Protein AF-A0A2E7TY39-F1 (afdb_monomer_lite)

pLDDT: mean 90.46, std 8.71, range [58.59, 98.12]

Structure (mmCIF, N/CA/C/O backbone):
data_AF-A0A2E7TY39-F1
#
_entry.id   AF-A0A2E7TY39-F1
#
loop_
_atom_site.group_PDB
_atom_site.id
_atom_site.type_symbol
_atom_site.label_atom_id
_atom_site.label_alt_id
_atom_site.label_comp_id
_atom_site.label_asym_id
_atom_site.label_entity_id
_atom_site.label_seq_id
_atom_site.pdbx_PDB_ins_code
_atom_site.Cartn_x
_atom_site.Cartn_y
_atom_site.Cartn_z
_atom_site.occupancy
_atom_site.B_iso_or_equiv
_atom_site.auth_seq_id
_atom_site.auth_comp_id
_atom_site.auth_asym_id
_atom_site.auth_atom_id
_atom_site.pdbx_PDB_model_num
ATOM 1 N N . MET A 1 1 ? 11.983 1.078 -9.667 1.00 58.59 1 MET A N 1
ATOM 2 C CA . MET A 1 1 ? 13.073 0.780 -8.708 1.00 58.59 1 MET A CA 1
ATOM 3 C C . MET A 1 1 ? 13.678 2.051 -8.139 1.00 58.59 1 MET A C 1
ATOM 5 O O . MET A 1 1 ? 13.837 2.110 -6.932 1.00 58.59 1 MET A O 1
ATOM 9 N N . GLU A 1 2 ? 13.925 3.070 -8.968 1.00 66.75 2 GLU A N 1
ATOM 10 C CA . GLU A 1 2 ? 14.421 4.387 -8.534 1.00 66.75 2 GLU A CA 1
ATOM 11 C C . GLU A 1 2 ? 13.649 4.942 -7.327 1.00 66.75 2 GLU A C 1
ATOM 13 O O . GLU A 1 2 ? 14.245 5.156 -6.284 1.00 66.75 2 GLU A O 1
ATOM 18 N N . ARG A 1 3 ? 12.312 4.986 -7.395 1.00 71.25 3 ARG A N 1
ATOM 19 C CA . ARG A 1 3 ? 11.467 5.458 -6.286 1.00 71.25 3 ARG A CA 1
ATOM 20 C C . ARG A 1 3 ? 11.613 4.676 -4.969 1.00 71.25 3 ARG A C 1
ATOM 22 O O . ARG A 1 3 ? 11.553 5.261 -3.903 1.00 71.25 3 ARG A O 1
ATOM 29 N N . TYR A 1 4 ? 11.831 3.360 -5.034 1.00 73.62 4 TYR A N 1
ATOM 30 C CA .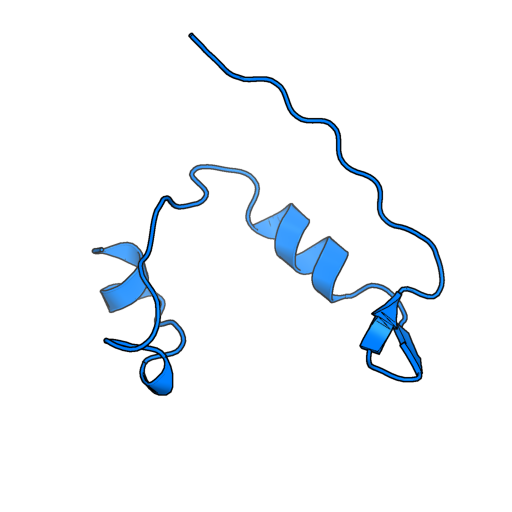 TYR A 1 4 ? 12.074 2.522 -3.846 1.00 73.62 4 TYR A CA 1
ATOM 31 C C . TYR A 1 4 ? 13.452 2.799 -3.232 1.00 73.62 4 TYR A C 1
ATOM 33 O O . TYR A 1 4 ? 13.625 2.759 -2.019 1.00 73.62 4 TYR A O 1
ATOM 41 N N . MET A 1 5 ? 14.438 3.100 -4.078 1.00 74.88 5 MET A N 1
ATOM 42 C CA . MET A 1 5 ? 15.788 3.450 -3.642 1.00 74.88 5 MET A CA 1
ATOM 43 C C . MET A 1 5 ? 15.870 4.887 -3.104 1.00 74.88 5 MET A C 1
ATOM 45 O O . MET A 1 5 ? 16.702 5.144 -2.239 1.00 74.88 5 MET A O 1
ATOM 49 N N . THR A 1 6 ? 15.028 5.808 -3.589 1.00 77.25 6 THR A N 1
ATOM 50 C CA . THR A 1 6 ? 15.013 7.220 -3.165 1.00 77.25 6 THR A CA 1
ATOM 51 C C . THR A 1 6 ? 14.097 7.480 -1.976 1.00 77.25 6 THR A C 1
ATOM 53 O O . THR A 1 6 ? 14.519 8.105 -1.007 1.00 77.25 6 THR A O 1
ATOM 56 N N . ASP A 1 7 ? 12.857 6.994 -2.039 1.00 78.75 7 ASP A N 1
ATOM 57 C CA . ASP A 1 7 ? 11.807 7.295 -1.057 1.00 78.75 7 ASP A CA 1
ATOM 58 C C . ASP A 1 7 ? 11.788 6.233 0.061 1.00 78.75 7 ASP A C 1
ATOM 60 O O . ASP A 1 7 ? 11.130 6.396 1.089 1.00 78.75 7 ASP A O 1
ATOM 64 N N . GLY A 1 8 ? 12.547 5.150 -0.127 1.00 74.00 8 GLY A N 1
ATOM 65 C CA . GLY A 1 8 ? 12.601 4.003 0.763 1.00 74.00 8 GLY A CA 1
ATOM 66 C C . GLY A 1 8 ? 11.454 3.018 0.534 1.00 74.00 8 GLY A C 1
ATOM 67 O O . GLY A 1 8 ? 10.703 3.069 -0.441 1.00 74.00 8 GLY A O 1
ATOM 68 N N . GLY A 1 9 ? 11.334 2.072 1.458 1.00 82.19 9 GLY A N 1
ATOM 69 C CA . GLY A 1 9 ? 10.295 1.056 1.438 1.00 82.19 9 GLY A CA 1
ATOM 70 C C . GLY A 1 9 ? 10.429 0.136 2.638 1.00 82.19 9 GLY A C 1
ATOM 71 O O . GLY A 1 9 ? 10.693 0.591 3.749 1.00 82.19 9 GLY A O 1
ATOM 72 N N . THR A 1 10 ? 10.262 -1.165 2.437 1.00 88.88 10 THR A N 1
ATOM 73 C CA . THR A 1 10 ? 10.297 -2.148 3.524 1.00 88.88 10 THR A CA 1
ATOM 74 C C . THR A 1 10 ? 11.355 -3.221 3.238 1.00 88.88 10 THR A C 1
ATOM 76 O O . THR A 1 10 ? 10.994 -4.341 2.879 1.00 88.88 10 THR A O 1
ATOM 79 N N . PRO A 1 11 ? 12.662 -2.915 3.411 1.00 88.06 11 PRO A N 1
ATOM 80 C CA . PRO A 1 11 ? 13.756 -3.776 2.944 1.00 88.06 11 PRO A CA 1
ATOM 81 C C . PRO A 1 11 ? 13.777 -5.176 3.546 1.00 88.06 11 PRO A C 1
ATOM 83 O O . PRO A 1 11 ? 14.264 -6.116 2.933 1.00 88.06 11 PRO A O 1
ATOM 86 N N . PHE A 1 12 ? 13.215 -5.356 4.743 1.00 90.06 12 PHE A N 1
ATOM 87 C CA . PHE A 1 12 ? 13.130 -6.679 5.361 1.00 90.06 12 PHE A CA 1
ATOM 88 C C . PHE A 1 12 ? 12.182 -7.642 4.621 1.00 90.06 12 PHE A C 1
ATOM 90 O O . PHE A 1 12 ? 12.176 -8.834 4.921 1.00 90.06 12 PHE A O 1
ATOM 97 N N . LEU A 1 13 ? 11.384 -7.149 3.668 1.00 92.31 13 LEU A N 1
ATOM 98 C CA . LEU A 1 13 ? 10.548 -7.968 2.788 1.00 92.31 13 LEU A CA 1
ATOM 99 C C . LEU A 1 13 ? 11.266 -8.358 1.484 1.00 92.31 13 LEU A C 1
ATOM 101 O O . LEU A 1 13 ? 10.758 -9.212 0.751 1.00 92.31 13 LEU A O 1
ATOM 105 N N . ASP A 1 14 ? 12.444 -7.793 1.202 1.00 89.81 14 ASP A N 1
ATOM 106 C CA . ASP A 1 14 ? 13.203 -8.089 -0.014 1.00 89.81 14 ASP A CA 1
ATOM 107 C C . ASP A 1 14 ? 13.570 -9.580 -0.077 1.00 89.81 14 ASP A C 1
ATOM 109 O O . ASP A 1 14 ? 13.831 -10.226 0.940 1.00 89.81 14 ASP A O 1
ATOM 113 N N . ASN A 1 15 ? 13.557 -10.148 -1.288 1.00 90.62 15 ASN A N 1
ATOM 114 C CA . ASN A 1 15 ? 13.722 -11.583 -1.586 1.00 90.62 15 ASN A CA 1
ATOM 115 C C . ASN A 1 15 ? 12.630 -12.522 -1.038 1.00 90.62 15 ASN A C 1
ATOM 117 O O . ASN A 1 15 ? 12.590 -13.682 -1.443 1.00 90.62 15 ASN A O 1
ATOM 121 N N . ASN A 1 16 ? 11.726 -12.042 -0.178 1.00 95.31 16 ASN A N 1
ATOM 122 C CA . ASN A 1 16 ? 10.595 -12.825 0.330 1.00 95.31 16 ASN A CA 1
ATOM 123 C C . ASN A 1 16 ? 9.307 -12.598 -0.478 1.00 95.31 16 ASN A C 1
ATOM 125 O O . ASN A 1 16 ? 8.426 -13.455 -0.473 1.00 95.31 16 ASN A O 1
ATOM 129 N N . TYR A 1 17 ? 9.194 -11.464 -1.180 1.00 92.69 17 TYR A N 1
ATOM 130 C CA . TYR A 1 17 ? 8.002 -11.090 -1.944 1.00 92.69 17 TYR A CA 1
ATOM 131 C C . TYR A 1 17 ? 8.359 -10.615 -3.355 1.00 92.69 17 TYR A C 1
ATOM 133 O O . TYR A 1 17 ? 9.278 -9.820 -3.551 1.00 92.69 17 TYR A O 1
ATOM 141 N N . THR A 1 18 ? 7.608 -11.087 -4.354 1.00 92.31 18 THR A N 1
ATOM 142 C CA . THR A 1 18 ? 7.758 -10.655 -5.749 1.00 92.31 18 THR A CA 1
ATOM 143 C C . THR A 1 18 ? 6.942 -9.393 -6.009 1.00 92.31 18 THR A C 1
ATOM 145 O O . THR A 1 18 ? 5.722 -9.384 -5.859 1.00 92.31 18 THR A O 1
ATOM 148 N N . VAL A 1 19 ? 7.610 -8.331 -6.454 1.00 90.00 19 VAL A N 1
ATOM 149 C CA . VAL A 1 19 ? 6.956 -7.090 -6.887 1.00 90.00 19 VAL A CA 1
ATOM 150 C C . VAL A 1 19 ? 6.415 -7.269 -8.309 1.00 90.00 19 VAL A C 1
ATOM 152 O O . VAL A 1 19 ? 7.188 -7.517 -9.231 1.00 90.00 19 VAL A O 1
ATOM 155 N N . PHE A 1 20 ? 5.098 -7.129 -8.496 1.00 93.12 20 PHE A N 1
ATOM 156 C CA . PHE A 1 20 ? 4.426 -7.294 -9.799 1.00 93.12 20 PHE A CA 1
ATOM 157 C C . PHE A 1 20 ? 3.994 -5.973 -10.459 1.00 93.12 20 PHE A C 1
ATOM 159 O O . PHE A 1 20 ? 3.524 -5.973 -11.593 1.00 93.12 20 PHE A O 1
ATOM 166 N N . GLY A 1 21 ? 4.133 -4.843 -9.766 1.00 91.12 21 GLY A N 1
ATOM 167 C CA . GLY A 1 21 ? 3.718 -3.537 -10.266 1.00 91.12 21 GLY A CA 1
ATOM 168 C C . GLY A 1 21 ? 3.997 -2.424 -9.265 1.00 91.12 21 GLY A C 1
ATOM 169 O O . GLY A 1 21 ? 4.461 -2.673 -8.152 1.00 91.12 21 GLY A O 1
ATOM 170 N N . TYR A 1 22 ? 3.721 -1.189 -9.672 1.00 90.31 22 TYR A N 1
ATOM 171 C CA . TYR A 1 22 ? 3.829 -0.009 -8.822 1.00 90.31 22 TYR A CA 1
ATOM 172 C C . TYR A 1 22 ? 2.740 1.002 -9.180 1.00 90.31 22 TYR A C 1
ATOM 174 O O . TYR A 1 22 ? 2.210 1.006 -10.290 1.00 90.31 22 TYR A O 1
ATOM 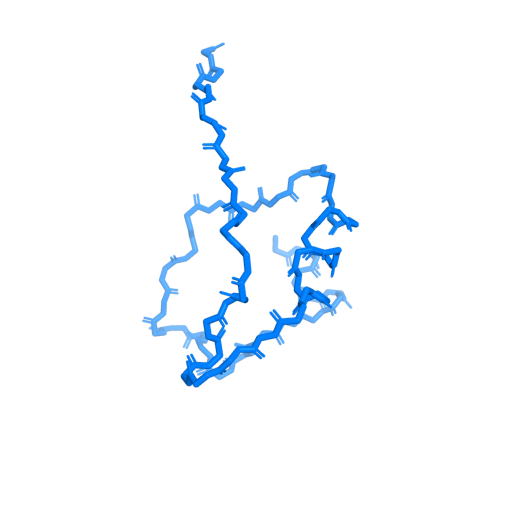182 N N . VAL A 1 23 ? 2.406 1.860 -8.222 1.00 90.75 23 VAL A N 1
ATOM 183 C CA . VAL A 1 23 ? 1.398 2.906 -8.397 1.00 90.75 23 VAL A CA 1
ATOM 184 C C . VAL A 1 23 ? 2.029 4.087 -9.128 1.00 90.75 23 VAL A C 1
ATOM 186 O O . VAL A 1 23 ? 3.026 4.647 -8.668 1.00 90.75 23 VAL A O 1
ATOM 189 N N . VAL A 1 24 ? 1.452 4.451 -10.272 1.00 91.94 24 VAL A N 1
ATOM 190 C CA . VAL A 1 24 ? 1.919 5.578 -11.094 1.00 91.94 24 VAL A CA 1
ATOM 191 C C . VAL A 1 24 ? 1.328 6.913 -10.636 1.00 91.94 24 VAL A C 1
ATOM 193 O O . VAL A 1 24 ? 2.014 7.928 -10.678 1.00 91.94 24 VAL A O 1
ATOM 196 N N . GLU A 1 25 ? 0.094 6.907 -10.126 1.00 92.12 25 GLU A N 1
ATOM 197 C CA . GLU A 1 25 ? -0.663 8.101 -9.734 1.00 92.12 25 GLU A CA 1
ATOM 198 C C . GLU A 1 25 ? -1.547 7.824 -8.510 1.00 92.12 25 GLU A C 1
ATOM 200 O O . GLU A 1 25 ? -1.909 6.681 -8.239 1.00 92.12 25 GLU A O 1
ATOM 205 N N . GLY A 1 26 ? -1.908 8.874 -7.764 1.00 93.31 26 GLY A N 1
ATOM 206 C CA . GLY A 1 26 ? -2.852 8.761 -6.646 1.00 93.31 26 GLY A CA 1
ATOM 207 C C . GLY A 1 26 ? -2.268 8.209 -5.341 1.00 93.31 26 GLY A C 1
ATOM 208 O O . GLY A 1 26 ? -3.009 7.641 -4.542 1.00 93.31 26 GLY A O 1
ATOM 209 N N . LEU A 1 27 ? -0.964 8.381 -5.077 1.00 90.81 27 LEU A N 1
ATOM 210 C CA . LEU A 1 27 ? -0.357 7.961 -3.799 1.00 90.81 27 LEU A CA 1
ATOM 211 C C . LEU A 1 27 ? -1.055 8.572 -2.572 1.00 90.81 27 LEU A C 1
ATOM 213 O O . LEU A 1 27 ? -1.252 7.888 -1.576 1.00 90.81 27 LEU A O 1
ATOM 217 N N . ASN A 1 28 ? -1.520 9.816 -2.670 1.00 94.19 28 ASN A N 1
ATOM 218 C CA . ASN A 1 28 ? -2.271 10.485 -1.604 1.00 94.19 28 ASN A CA 1
ATOM 219 C C . ASN A 1 28 ? -3.593 9.774 -1.249 1.00 94.19 28 ASN A C 1
ATOM 221 O O . ASN A 1 28 ? -4.081 9.892 -0.126 1.00 94.19 28 ASN A O 1
ATOM 225 N N . ILE A 1 29 ? -4.191 9.040 -2.195 1.00 95.44 29 ILE A N 1
ATOM 226 C CA . ILE A 1 29 ? -5.395 8.243 -1.936 1.00 95.44 29 ILE A CA 1
ATOM 227 C C . ILE A 1 29 ? -5.036 7.068 -1.025 1.00 95.44 29 ILE A C 1
ATOM 229 O O . ILE A 1 29 ? -5.776 6.794 -0.082 1.00 95.44 29 ILE A O 1
ATOM 233 N N . ILE A 1 30 ? -3.883 6.429 -1.242 1.00 92.50 30 ILE A N 1
ATOM 234 C CA . ILE A 1 30 ? -3.383 5.350 -0.378 1.00 92.50 30 ILE A CA 1
ATOM 235 C C . ILE A 1 30 ? -3.221 5.857 1.056 1.00 92.50 30 ILE A C 1
ATOM 237 O O . ILE A 1 30 ? -3.726 5.218 1.978 1.00 92.50 30 ILE A O 1
ATOM 241 N N . ASP A 1 31 ? -2.615 7.033 1.236 1.00 93.62 31 ASP A N 1
ATOM 242 C CA . ASP A 1 31 ? -2.442 7.645 2.560 1.00 93.62 31 ASP A CA 1
ATOM 243 C C . ASP A 1 31 ? -3.791 7.913 3.242 1.00 93.62 31 ASP A C 1
ATOM 245 O O . ASP A 1 31 ? -3.973 7.621 4.426 1.00 93.62 31 ASP A O 1
ATOM 249 N N . SER A 1 32 ? -4.780 8.406 2.487 1.00 96.00 32 SER A N 1
ATOM 250 C CA . SER A 1 32 ? -6.129 8.639 3.019 1.00 96.00 32 SER A CA 1
ATOM 251 C C . SER A 1 32 ? -6.831 7.351 3.459 1.00 96.00 32 SER A C 1
ATOM 253 O O . SER A 1 32 ? -7.532 7.348 4.472 1.00 96.00 32 SER A O 1
ATOM 255 N N . VAL A 1 33 ? -6.614 6.245 2.738 1.00 96.12 33 VAL A N 1
ATOM 256 C CA . VAL A 1 33 ? -7.155 4.927 3.092 1.00 96.12 33 VAL A CA 1
ATOM 257 C C . VAL A 1 33 ? -6.431 4.365 4.313 1.00 96.12 33 VAL A C 1
ATOM 259 O O . VAL A 1 33 ? -7.076 3.795 5.187 1.00 96.12 33 VAL A O 1
ATOM 262 N N . ALA A 1 34 ? -5.116 4.559 4.422 1.00 94.81 34 ALA A N 1
ATOM 263 C CA . ALA A 1 34 ? -4.338 4.127 5.582 1.00 94.81 34 ALA A CA 1
ATOM 264 C C . ALA A 1 34 ? -4.737 4.862 6.877 1.00 94.81 34 ALA A C 1
ATOM 266 O O . ALA A 1 34 ? -4.621 4.299 7.965 1.00 94.81 34 ALA A O 1
ATOM 267 N N . ALA A 1 35 ? -5.241 6.094 6.766 1.00 96.81 35 ALA A N 1
ATOM 268 C CA . ALA A 1 35 ? -5.666 6.914 7.899 1.00 96.81 35 ALA A CA 1
ATOM 269 C C . ALA A 1 35 ? -7.087 6.607 8.424 1.00 96.81 35 ALA A C 1
ATOM 271 O O . ALA A 1 35 ? -7.518 7.218 9.407 1.00 96.81 35 ALA A O 1
ATOM 272 N N . VAL A 1 36 ? -7.846 5.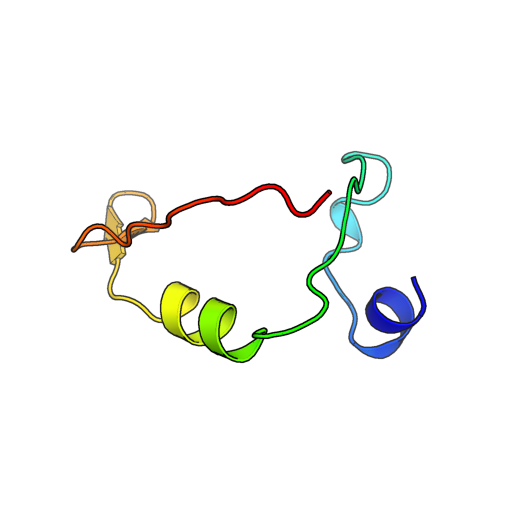699 7.794 1.00 97.62 36 VAL A N 1
ATOM 273 C CA . VAL A 1 36 ? -9.229 5.421 8.221 1.00 97.62 36 VAL A CA 1
ATOM 274 C C . VAL A 1 36 ? -9.276 4.752 9.603 1.00 97.62 36 VAL A C 1
ATOM 276 O O . VAL A 1 36 ? -8.416 3.932 9.928 1.00 97.62 36 VAL A O 1
ATOM 279 N N . PRO A 1 37 ? -10.303 5.025 10.432 1.00 97.94 37 PRO A N 1
ATOM 280 C CA . PRO A 1 37 ? -10.427 4.392 11.740 1.00 97.94 37 PRO A CA 1
ATOM 281 C C . PRO A 1 37 ? -10.520 2.865 11.650 1.00 97.94 37 PRO A C 1
ATOM 283 O O . PRO A 1 37 ? -11.381 2.320 10.950 1.00 97.94 37 PRO A O 1
ATOM 286 N N . THR A 1 38 ? -9.694 2.173 12.434 1.00 98.12 38 THR A N 1
ATOM 287 C CA . THR A 1 38 ? -9.668 0.708 12.510 1.00 98.12 38 THR A CA 1
ATOM 288 C C . THR A 1 38 ? -10.292 0.175 13.807 1.00 98.12 38 THR A C 1
ATOM 290 O O . THR A 1 38 ? -10.536 0.896 14.786 1.00 98.12 38 THR A O 1
ATOM 293 N N . GLY A 1 39 ? -10.667 -1.101 13.775 1.00 96.75 39 GLY A N 1
ATOM 294 C CA . GLY A 1 39 ? -11.123 -1.902 14.907 1.00 96.75 39 GLY A CA 1
ATOM 295 C C . GLY A 1 39 ? -10.147 -3.042 15.208 1.00 96.75 39 GLY A C 1
ATOM 296 O O . GLY A 1 39 ? -8.951 -2.951 14.934 1.00 96.75 39 GLY A O 1
ATOM 297 N N . ALA A 1 40 ? -10.660 -4.138 15.770 1.00 97.31 40 ALA A N 1
ATOM 298 C CA . ALA A 1 40 ? -9.851 -5.314 16.082 1.00 97.31 40 ALA A CA 1
ATOM 299 C C . ALA A 1 40 ? -9.155 -5.881 14.828 1.00 97.31 40 ALA A C 1
ATOM 301 O O . ALA A 1 40 ? -9.741 -5.931 13.745 1.00 97.31 40 ALA A O 1
ATOM 302 N N . GLY A 1 41 ? -7.894 -6.298 14.978 1.00 96.44 41 GLY A N 1
ATOM 303 C CA . GLY A 1 41 ? -7.097 -6.857 13.880 1.00 96.44 41 GLY A CA 1
ATOM 304 C C . GLY A 1 41 ? -6.747 -5.857 12.771 1.00 96.44 41 GLY A C 1
ATOM 305 O O . GLY A 1 41 ? -6.524 -6.279 11.643 1.00 96.44 41 GLY A O 1
ATOM 306 N N . ASN A 1 42 ? -6.735 -4.550 13.064 1.00 95.12 42 ASN A N 1
ATOM 307 C CA . ASN A 1 42 ? -6.499 -3.470 12.093 1.00 95.12 42 ASN A CA 1
ATOM 308 C C . ASN A 1 42 ? -7.522 -3.411 10.940 1.00 95.12 42 ASN A C 1
ATOM 310 O O . ASN A 1 42 ? -7.267 -2.788 9.912 1.00 95.12 42 ASN A O 1
ATOM 314 N N . ARG A 1 43 ? -8.706 -4.020 11.097 1.00 95.88 43 ARG A N 1
ATOM 315 C CA . ARG A 1 43 ? -9.779 -3.943 10.095 1.00 95.88 43 ARG A CA 1
ATOM 316 C C . ARG A 1 43 ? -10.435 -2.551 10.118 1.00 95.88 43 ARG A C 1
ATOM 318 O O . ARG A 1 43 ? -10.798 -2.103 11.207 1.00 95.88 43 ARG A O 1
ATOM 325 N N . PRO A 1 44 ? -10.654 -1.878 8.973 1.00 97.75 44 PRO A N 1
ATOM 326 C CA . PRO A 1 44 ? -11.423 -0.633 8.920 1.00 97.75 44 PRO A CA 1
ATOM 327 C C . PRO A 1 44 ? -12.817 -0.779 9.545 1.00 97.75 44 PRO A C 1
ATOM 329 O O . PRO A 1 44 ? -13.492 -1.789 9.338 1.00 97.75 44 PRO A O 1
ATOM 332 N N . ARG A 1 45 ? -13.265 0.229 10.304 1.00 97.62 45 ARG A N 1
ATOM 333 C CA . ARG A 1 45 ? -14.616 0.232 10.906 1.00 97.62 45 ARG A CA 1
ATOM 334 C C . ARG A 1 45 ? -15.723 0.338 9.860 1.00 97.62 45 ARG A C 1
ATOM 336 O O . ARG A 1 45 ? -16.805 -0.202 10.065 1.00 97.62 45 ARG A O 1
ATOM 343 N N . SER A 1 46 ? -15.424 1.013 8.756 1.00 96.94 46 SER A N 1
ATOM 344 C CA . SER A 1 46 ? -16.284 1.131 7.584 1.00 96.94 46 SER A CA 1
ATOM 345 C C . SER A 1 46 ? -15.544 0.573 6.378 1.00 96.94 46 SER A C 1
ATOM 347 O O . SER A 1 46 ? -14.357 0.851 6.203 1.00 96.94 46 SER A O 1
ATOM 349 N N . ASP A 1 47 ? -16.237 -0.204 5.547 1.00 96.12 47 ASP A N 1
ATOM 350 C CA . ASP A 1 47 ? -15.628 -0.807 4.363 1.00 96.12 47 ASP A CA 1
ATOM 351 C C . ASP A 1 47 ? -15.216 0.265 3.344 1.00 96.12 47 ASP A C 1
ATOM 353 O O . ASP A 1 47 ? -16.030 1.085 2.916 1.00 96.12 47 ASP A O 1
ATOM 357 N N . VAL A 1 48 ? -13.961 0.195 2.898 1.00 95.81 48 VAL A N 1
ATOM 358 C CA . VAL A 1 48 ? -13.438 0.975 1.772 1.00 95.81 48 VAL A CA 1
ATOM 359 C C . VAL A 1 48 ? -13.509 0.093 0.527 1.00 95.81 48 VAL A C 1
ATOM 361 O O . VAL A 1 48 ? -12.828 -0.929 0.448 1.00 95.81 48 VAL A O 1
ATOM 364 N N . ARG A 1 49 ? -14.376 0.439 -0.430 1.00 96.19 49 ARG A N 1
ATOM 365 C CA . ARG A 1 49 ? -14.602 -0.353 -1.653 1.00 96.19 49 ARG A CA 1
ATOM 366 C C . ARG A 1 49 ? -13.805 0.216 -2.824 1.00 96.19 49 ARG A C 1
ATOM 368 O O . ARG A 1 49 ? -1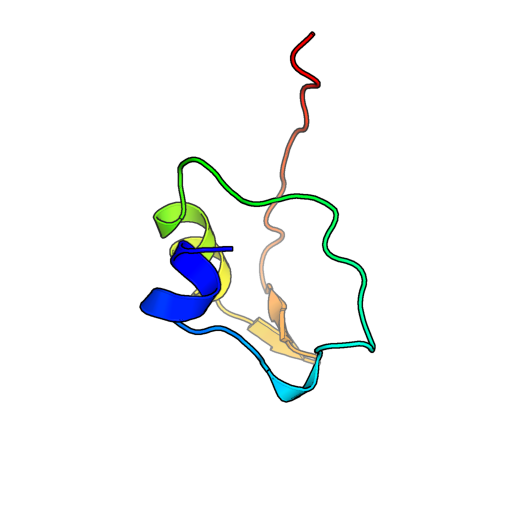3.694 1.430 -2.952 1.00 96.19 49 ARG A O 1
ATOM 375 N N . MET A 1 50 ? -13.316 -0.662 -3.700 1.00 95.06 50 MET A N 1
ATOM 376 C CA . MET A 1 50 ? -12.640 -0.292 -4.947 1.00 95.06 50 MET A CA 1
ATOM 377 C C . MET A 1 50 ? -13.275 -0.998 -6.149 1.00 95.06 50 MET A C 1
ATOM 379 O O . MET A 1 50 ? -13.816 -2.096 -6.013 1.00 95.06 50 MET A O 1
ATOM 383 N N . ALA A 1 51 ? -13.187 -0.366 -7.317 1.00 96.06 51 ALA A N 1
ATOM 384 C CA . ALA A 1 51 ? -13.524 -0.949 -8.611 1.00 96.06 51 ALA A CA 1
ATOM 385 C C . ALA A 1 51 ? -12.246 -1.076 -9.448 1.00 96.06 51 ALA A C 1
ATOM 387 O O . ALA A 1 51 ? -11.316 -0.290 -9.273 1.00 96.06 51 ALA A O 1
ATOM 388 N N . ILE A 1 52 ? -12.195 -2.073 -10.331 1.00 95.75 52 ILE A N 1
ATOM 389 C CA . ILE A 1 52 ? -11.022 -2.358 -11.160 1.00 95.75 52 ILE A CA 1
ATOM 390 C C . ILE A 1 52 ? -11.434 -2.307 -12.626 1.00 95.75 52 ILE A C 1
ATOM 392 O O . ILE A 1 52 ? -12.408 -2.947 -13.022 1.00 95.75 52 ILE A O 1
ATOM 396 N N . GLU A 1 53 ? -10.644 -1.595 -13.421 1.00 96.69 53 GLU A N 1
ATOM 397 C CA . GLU A 1 53 ? -10.703 -1.597 -14.877 1.00 96.69 53 GLU A CA 1
ATOM 398 C C . GLU A 1 53 ? -9.318 -1.949 -15.425 1.00 96.69 53 GLU A C 1
ATOM 400 O O . GLU A 1 53 ? -8.303 -1.425 -14.966 1.00 96.69 53 GLU A O 1
ATOM 405 N N . VAL A 1 54 ? -9.272 -2.870 -16.389 1.00 95.88 54 VAL A N 1
ATOM 406 C CA . VAL A 1 54 ? -8.027 -3.251 -17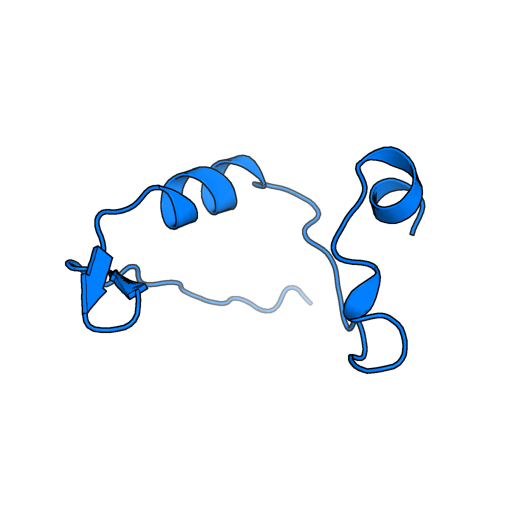.060 1.00 95.88 54 VAL A CA 1
ATOM 407 C C . VAL A 1 54 ? -7.898 -2.414 -18.322 1.00 95.88 54 VAL A C 1
ATOM 409 O O . VAL A 1 54 ? -8.646 -2.614 -19.280 1.00 95.88 54 VAL A O 1
ATOM 412 N N . ILE A 1 55 ? -6.935 -1.497 -18.316 1.00 92.25 55 ILE A N 1
ATOM 413 C CA . ILE A 1 55 ? -6.585 -0.687 -19.483 1.00 92.25 55 ILE A CA 1
ATOM 414 C C . ILE A 1 55 ? -5.881 -1.605 -20.494 1.00 92.25 55 ILE A C 1
ATOM 416 O O . ILE A 1 55 ? -4.953 -2.328 -20.126 1.00 92.25 55 ILE A O 1
ATOM 420 N N . ARG A 1 56 ? -6.369 -1.625 -21.738 1.00 78.25 56 ARG A N 1
ATOM 421 C CA . ARG A 1 56 ? -5.792 -2.390 -22.856 1.00 78.25 56 ARG A CA 1
ATOM 422 C C . ARG A 1 56 ? -4.901 -1.519 -23.723 1.00 78.25 56 ARG A C 1
ATOM 424 O O . ARG A 1 56 ? -5.249 -0.331 -23.888 1.00 78.25 56 ARG A O 1
#

Secondary structure (DSSP, 8-state):
-HHHHHH---GGGTTTS-------S-HHHHHHHHTS-B-GGG-BSS----------

Sequence (56 aa):
MERYMTDGGTPFLDNNYTVFGYVVEGLNIIDSVAAVPTGAGNRPRSDVRMAIE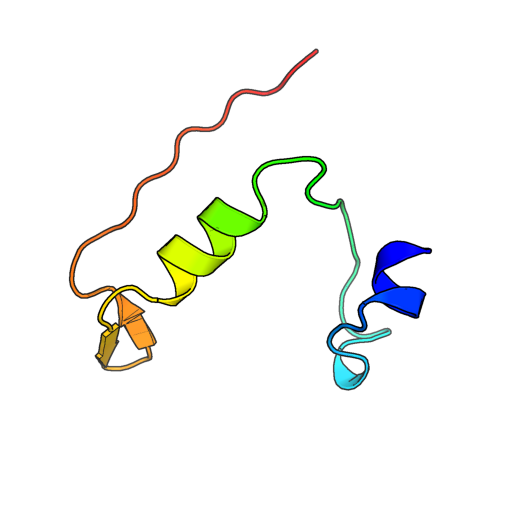VIR

Foldseek 3Di:
DVCCVVVNDDCVCPPVDDDPDDDPDDVVVVVVVQPADADPPRHHPDDDDDDDDDDD

Radius of gyration: 14.54 Å; chains: 1; bounding box: 32×23×39 Å